Protein AF-A0A354ZBS7-F1 (afdb_monomer_lite)

Secondary structure (DSSP, 8-state):
-HHHHHHHHHHHHHSHHHHHHHHHHHHHHHHHHHHHHHHHHHHHHHHIIIIIIIII-S----PPPSSS-EETTEEEETTEEEPPPPPTTGGG-

pLDDT: mean 82.51, std 13.21, range [55.16, 98.38]

Structure (mmCIF, N/CA/C/O backbone):
data_AF-A0A354ZBS7-F1
#
_entry.id   AF-A0A354ZBS7-F1
#
loop_
_atom_site.group_PDB
_atom_site.id
_atom_site.type_symbol
_atom_site.label_atom_id
_atom_site.label_alt_id
_atom_site.label_comp_id
_atom_site.label_asym_id
_atom_site.label_entity_id
_atom_site.label_seq_id
_atom_site.pdbx_PDB_ins_code
_atom_site.Cartn_x
_atom_site.Cartn_y
_atom_site.Cartn_z
_atom_site.occupancy
_atom_site.B_iso_or_equiv
_atom_site.auth_seq_id
_atom_site.auth_comp_id
_atom_site.auth_asym_id
_atom_site.auth_atom_id
_atom_site.pdbx_PDB_model_num
ATOM 1 N N . MET A 1 1 ? -14.267 -18.433 30.355 1.00 69.44 1 MET A N 1
ATOM 2 C CA . MET A 1 1 ? -13.999 -17.651 29.124 1.00 69.44 1 MET A CA 1
ATOM 3 C C . MET A 1 1 ? -15.194 -16.862 28.575 1.00 69.44 1 MET A C 1
ATOM 5 O O . MET A 1 1 ? -15.046 -15.651 28.452 1.00 69.44 1 MET A O 1
ATOM 9 N N . PRO A 1 2 ? -16.374 -17.447 28.281 1.00 89.19 2 PRO A N 1
ATOM 10 C CA . PRO A 1 2 ? -17.445 -16.726 27.570 1.00 89.19 2 PRO A CA 1
ATOM 11 C C . PRO A 1 2 ? -17.996 -15.517 28.342 1.00 89.19 2 PRO A C 1
ATOM 13 O O . PRO A 1 2 ? -18.352 -14.508 27.744 1.00 89.19 2 PRO A O 1
ATOM 16 N N . VAL A 1 3 ? -18.000 -15.582 29.677 1.00 92.62 3 VAL A N 1
ATOM 17 C CA . VAL A 1 3 ? -18.447 -14.482 30.547 1.00 92.62 3 VAL A CA 1
ATOM 18 C C . VAL A 1 3 ? -17.549 -13.246 30.417 1.00 92.62 3 VAL A C 1
ATOM 20 O O . VAL A 1 3 ? -18.061 -12.134 30.344 1.00 92.62 3 VAL A O 1
ATOM 23 N N . ILE A 1 4 ? -16.228 -13.429 30.316 1.00 94.19 4 ILE A N 1
ATOM 24 C CA . ILE A 1 4 ? -15.257 -12.328 30.191 1.00 94.19 4 ILE A CA 1
ATOM 25 C C . ILE A 1 4 ? -15.421 -11.632 28.837 1.00 94.19 4 ILE A C 1
ATOM 27 O O . ILE A 1 4 ? -15.505 -10.408 28.779 1.00 94.19 4 ILE A O 1
ATOM 31 N N . LEU A 1 5 ? -15.562 -12.406 27.757 1.00 94.38 5 LEU A N 1
ATOM 32 C CA . LEU A 1 5 ? -15.808 -11.855 26.423 1.00 94.38 5 LEU A CA 1
ATOM 33 C C . LEU A 1 5 ? -17.123 -11.057 26.381 1.00 94.38 5 LEU A C 1
ATOM 35 O O . LEU A 1 5 ? -17.174 -9.954 25.839 1.00 94.38 5 LEU A O 1
ATOM 39 N N . ARG A 1 6 ? -18.179 -11.573 27.023 1.00 94.25 6 ARG A N 1
ATOM 40 C CA . ARG A 1 6 ? -19.479 -10.892 27.127 1.00 94.25 6 ARG A CA 1
ATOM 41 C C . ARG A 1 6 ? -19.380 -9.583 27.915 1.00 94.25 6 ARG A C 1
ATOM 43 O O . ARG A 1 6 ? -19.984 -8.590 27.515 1.00 94.25 6 ARG A O 1
ATOM 50 N N . MET A 1 7 ? -18.601 -9.571 28.998 1.00 94.00 7 MET A N 1
ATOM 51 C CA . MET A 1 7 ? -18.319 -8.368 29.790 1.00 94.00 7 MET A CA 1
ATOM 52 C C . MET A 1 7 ? -17.552 -7.322 28.969 1.00 94.00 7 MET A C 1
ATOM 54 O O . MET A 1 7 ? -17.931 -6.153 28.983 1.00 94.00 7 MET A O 1
ATOM 58 N N . ALA A 1 8 ? -16.533 -7.733 28.207 1.00 92.38 8 ALA A N 1
ATOM 59 C CA . ALA A 1 8 ? -15.742 -6.839 27.359 1.00 92.38 8 ALA A CA 1
ATOM 60 C C . ALA A 1 8 ? -16.581 -6.206 26.233 1.00 92.38 8 ALA A C 1
ATOM 62 O O . ALA A 1 8 ? -16.561 -4.990 26.052 1.00 92.38 8 ALA A O 1
ATOM 63 N N . ILE A 1 9 ? -17.393 -7.002 25.528 1.00 93.44 9 ILE A N 1
ATOM 64 C CA . ILE A 1 9 ? -18.295 -6.495 24.477 1.00 93.44 9 ILE A CA 1
ATOM 65 C C . ILE A 1 9 ? -19.333 -5.534 25.067 1.00 93.44 9 ILE A C 1
ATOM 67 O O . ILE A 1 9 ? -19.641 -4.504 24.463 1.00 93.44 9 ILE A O 1
ATOM 71 N N . ARG A 1 10 ? -19.865 -5.841 26.259 1.00 94.44 10 ARG A N 1
ATOM 72 C CA . ARG A 1 10 ? -20.774 -4.931 26.965 1.00 94.44 10 ARG A CA 1
ATOM 73 C C . ARG A 1 10 ? -20.081 -3.608 27.294 1.00 94.44 10 ARG A C 1
ATOM 75 O O . ARG A 1 10 ? -20.666 -2.565 27.046 1.00 94.44 10 ARG A O 1
ATOM 82 N N . ASN A 1 11 ? -18.836 -3.643 27.770 1.00 93.62 11 ASN A N 1
ATOM 83 C CA . ASN A 1 11 ? -18.063 -2.441 28.090 1.00 93.62 11 ASN A CA 1
ATOM 84 C C . ASN A 1 11 ? -17.854 -1.533 26.863 1.00 93.62 11 ASN A C 1
ATOM 86 O O . ASN A 1 11 ? -18.105 -0.331 26.938 1.00 93.62 11 ASN A O 1
ATOM 90 N N . ILE A 1 12 ? -17.504 -2.119 25.714 1.00 93.69 12 ILE A N 1
ATOM 91 C CA . ILE A 1 12 ? -17.355 -1.394 24.441 1.00 93.69 12 ILE A CA 1
ATOM 92 C C . ILE A 1 12 ? -18.685 -0.761 23.996 1.00 93.69 12 ILE A C 1
ATOM 94 O O . ILE A 1 12 ? -18.716 0.372 23.512 1.00 93.69 12 ILE A O 1
ATOM 98 N N . ARG A 1 13 ? -19.808 -1.474 24.169 1.00 92.69 13 ARG A N 1
ATOM 99 C CA . ARG A 1 13 ? -21.148 -0.961 23.828 1.00 92.69 13 ARG A CA 1
ATOM 100 C C . ARG A 1 13 ? -21.651 0.122 24.779 1.00 92.69 13 ARG A C 1
ATOM 102 O O . ARG A 1 13 ? -22.460 0.935 24.333 1.00 92.69 13 ARG A O 1
ATOM 109 N N . GLU A 1 14 ? -21.213 0.116 26.034 1.00 94.88 14 GLU A N 1
ATOM 110 C CA . GLU A 1 14 ? -21.581 1.109 27.049 1.00 94.88 14 GLU A CA 1
ATOM 111 C C . GLU A 1 14 ? -20.816 2.424 26.827 1.00 94.88 14 GLU A C 1
ATOM 113 O O . GLU A 1 14 ? -21.395 3.507 26.807 1.00 94.88 14 GLU A O 1
ATOM 118 N N . HIS A 1 15 ? -19.510 2.343 26.557 1.00 93.75 15 HIS A N 1
ATOM 119 C CA . HIS A 1 15 ? -18.644 3.508 26.356 1.00 93.75 15 HIS A CA 1
ATOM 120 C C . HIS A 1 15 ? -18.425 3.847 24.876 1.00 93.75 15 HIS A C 1
ATOM 122 O O . HIS A 1 15 ? -17.293 4.079 24.441 1.00 93.75 15 HIS A O 1
ATOM 128 N N . ARG A 1 16 ? -19.518 3.931 24.102 1.00 88.62 16 ARG A N 1
ATOM 129 C CA . ARG A 1 16 ? -19.465 4.028 22.630 1.00 88.62 16 ARG A CA 1
ATOM 130 C C . ARG A 1 16 ? -18.542 5.116 22.106 1.00 88.62 16 ARG A C 1
ATOM 132 O O . ARG A 1 16 ? -17.754 4.830 21.219 1.00 88.62 16 ARG A O 1
ATOM 139 N N . SER A 1 17 ? -18.591 6.331 22.650 1.00 92.31 17 SER A N 1
ATOM 140 C CA . SER A 1 17 ? -17.761 7.431 22.142 1.00 92.31 17 SER A CA 1
ATOM 141 C C . SER A 1 17 ? -16.265 7.163 22.331 1.00 92.31 17 SER A C 1
ATOM 143 O O . SER A 1 17 ? -15.488 7.330 21.397 1.00 92.31 17 SER A O 1
ATOM 145 N N . LYS A 1 18 ? -15.853 6.686 23.514 1.00 94.31 18 LYS A N 1
ATOM 146 C CA . LYS A 1 18 ? -14.439 6.396 23.811 1.00 94.31 18 LYS A CA 1
ATOM 147 C C . LYS A 1 18 ? -13.939 5.206 22.993 1.00 94.31 18 LYS A C 1
ATOM 149 O O . LYS A 1 18 ? -12.863 5.271 22.405 1.00 94.31 18 LYS A O 1
ATOM 154 N N . SER A 1 19 ? -14.737 4.142 22.917 1.00 95.06 19 SER A N 1
ATOM 155 C CA . SER A 1 19 ? -14.404 2.959 22.123 1.00 95.06 19 SER A CA 1
ATOM 156 C C . SER A 1 19 ? -14.374 3.250 20.623 1.00 95.06 19 SER A C 1
ATOM 158 O O . SER A 1 19 ? -13.526 2.699 19.927 1.00 95.06 19 SER A O 1
ATOM 160 N N . LEU A 1 20 ? -15.241 4.138 20.126 1.00 94.81 20 LEU A N 1
ATOM 161 C CA . LEU A 1 20 ? -15.252 4.553 18.725 1.00 94.81 20 LEU A CA 1
ATOM 162 C C . LEU A 1 20 ? -13.991 5.342 18.364 1.00 94.81 20 LEU A C 1
ATOM 164 O O . LEU A 1 20 ? -13.380 5.042 17.346 1.00 94.81 20 LEU A O 1
ATOM 168 N N . ILE A 1 21 ? -13.564 6.292 19.205 1.00 96.44 21 ILE A N 1
ATOM 169 C CA . ILE A 1 21 ? -12.326 7.058 18.979 1.00 96.44 21 ILE A CA 1
ATOM 170 C C . ILE A 1 21 ? -11.128 6.109 18.859 1.00 96.44 21 ILE A C 1
ATOM 172 O O . ILE A 1 21 ? -10.384 6.171 17.883 1.00 96.44 21 ILE A O 1
ATOM 176 N N . ILE A 1 22 ? -10.969 5.193 19.817 1.00 96.12 22 ILE A N 1
ATOM 177 C CA . ILE A 1 22 ? -9.856 4.232 19.813 1.00 96.12 22 ILE A CA 1
ATOM 178 C C . ILE A 1 22 ? -9.954 3.294 18.604 1.00 96.12 22 ILE A C 1
ATOM 180 O O . ILE A 1 22 ? -8.955 3.056 17.931 1.00 96.12 22 ILE A O 1
ATOM 184 N N . GLY A 1 23 ? -11.153 2.796 18.295 1.00 95.88 23 GLY A N 1
ATOM 185 C CA . GLY A 1 23 ? -11.386 1.935 17.137 1.00 95.88 23 GLY A CA 1
ATOM 186 C C . GLY A 1 23 ? -11.031 2.616 15.815 1.00 95.88 23 GLY A C 1
ATOM 187 O O . GLY A 1 23 ? -10.381 1.999 14.978 1.00 95.88 23 GLY A O 1
ATOM 188 N N . ILE A 1 24 ? -11.388 3.894 15.650 1.00 97.56 24 ILE A N 1
ATOM 189 C CA . ILE A 1 24 ? -11.042 4.687 14.463 1.00 97.56 24 ILE A CA 1
ATOM 190 C C . ILE A 1 24 ? -9.530 4.891 14.367 1.00 97.56 24 ILE A C 1
ATOM 192 O O . ILE A 1 24 ? -8.976 4.712 13.288 1.00 97.56 24 ILE A O 1
ATOM 196 N N . LEU A 1 25 ? -8.847 5.215 15.469 1.00 97.94 25 LEU A N 1
ATOM 197 C CA . LEU A 1 25 ? -7.389 5.382 15.468 1.00 97.94 25 LEU A CA 1
ATOM 198 C C . LEU A 1 25 ? -6.666 4.085 15.079 1.00 97.94 25 LEU A C 1
ATOM 200 O O . LEU A 1 25 ? -5.758 4.108 14.250 1.00 97.94 25 LEU A O 1
ATOM 204 N N . LEU A 1 26 ? -7.101 2.952 15.634 1.00 97.88 26 LEU A N 1
ATOM 205 C CA . LEU A 1 26 ? -6.556 1.638 15.288 1.00 97.88 26 LEU A CA 1
ATOM 206 C C . LEU A 1 26 ? -6.837 1.278 13.825 1.00 97.88 26 LEU A C 1
ATOM 208 O O . LEU A 1 26 ? -5.940 0.803 13.128 1.00 97.88 26 LEU A O 1
ATOM 212 N N . ALA A 1 27 ? -8.056 1.535 13.347 1.00 97.88 27 ALA A N 1
ATOM 213 C CA . ALA A 1 27 ? -8.436 1.287 11.962 1.00 97.88 27 ALA A CA 1
ATOM 214 C C . ALA A 1 27 ? -7.634 2.158 10.986 1.00 97.88 27 ALA A C 1
ATOM 216 O O . ALA A 1 27 ? -7.163 1.647 9.977 1.00 97.88 27 ALA A O 1
ATOM 217 N N . LEU A 1 28 ? -7.420 3.439 11.304 1.00 98.31 28 LEU A N 1
ATOM 218 C CA . LEU A 1 28 ? -6.565 4.341 10.528 1.00 98.31 28 LEU A CA 1
ATOM 219 C C . LEU A 1 28 ? -5.126 3.830 10.461 1.00 98.31 28 LEU A C 1
ATOM 221 O O . LEU A 1 28 ? -4.559 3.764 9.374 1.00 98.31 28 LEU A O 1
ATOM 225 N N . GLY A 1 29 ? -4.550 3.417 11.593 1.00 98.19 29 GLY A N 1
ATOM 226 C CA . GLY A 1 29 ? -3.203 2.843 11.620 1.00 98.19 29 GLY A CA 1
ATOM 227 C C . GLY A 1 29 ? -3.086 1.595 10.741 1.00 98.19 29 GLY A C 1
ATOM 228 O O . GLY A 1 29 ? -2.183 1.501 9.909 1.00 98.19 29 GLY A O 1
ATOM 229 N N . ALA A 1 30 ? -4.037 0.665 10.863 1.00 98.19 30 ALA A N 1
ATOM 230 C CA . ALA A 1 30 ? -4.083 -0.534 10.029 1.00 98.19 30 ALA A CA 1
ATOM 231 C C . ALA A 1 30 ? -4.285 -0.200 8.541 1.00 98.19 30 ALA A C 1
ATOM 233 O O . ALA A 1 30 ? -3.617 -0.775 7.684 1.00 98.19 30 ALA A O 1
ATOM 234 N N . MET A 1 31 ? -5.160 0.759 8.231 1.00 98.38 31 MET A N 1
ATOM 235 C CA . MET A 1 31 ? -5.416 1.216 6.866 1.00 98.38 31 MET A CA 1
ATOM 236 C 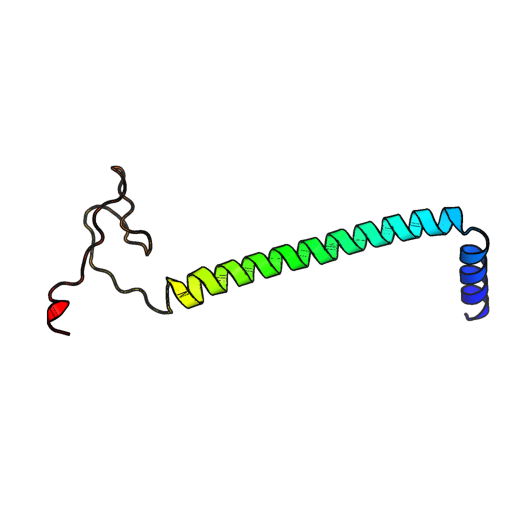C . MET A 1 31 ? -4.147 1.773 6.225 1.00 98.38 31 MET A C 1
ATOM 238 O O . MET A 1 31 ? -3.818 1.381 5.109 1.00 98.38 31 MET A O 1
ATOM 242 N N . ILE A 1 32 ? -3.411 2.637 6.929 1.00 98.25 32 ILE A N 1
ATOM 243 C CA . ILE A 1 32 ? -2.157 3.215 6.429 1.00 98.25 32 ILE A CA 1
ATOM 244 C C . ILE A 1 32 ? -1.135 2.112 6.136 1.00 98.25 32 ILE A C 1
ATOM 246 O O . ILE A 1 32 ? -0.513 2.129 5.077 1.00 98.25 32 ILE A O 1
ATOM 250 N N . LEU A 1 33 ? -0.989 1.129 7.030 1.00 98.19 33 LEU A N 1
ATOM 251 C CA . LEU A 1 33 ? -0.057 0.014 6.833 1.00 98.19 33 LEU A CA 1
ATOM 252 C C . LEU A 1 33 ? -0.412 -0.834 5.607 1.00 98.19 33 LEU A C 1
ATOM 254 O O . LEU A 1 33 ? 0.462 -1.146 4.795 1.00 98.19 33 LEU A O 1
ATOM 258 N N . VAL A 1 34 ? -1.689 -1.188 5.458 1.00 98.19 34 VAL A N 1
ATOM 259 C CA . VAL A 1 34 ? -2.165 -2.014 4.341 1.00 98.19 34 VAL A CA 1
ATOM 260 C C . VAL A 1 34 ? -2.043 -1.259 3.022 1.00 98.19 34 VAL A C 1
ATOM 262 O O . VAL A 1 34 ? -1.467 -1.785 2.072 1.00 98.19 34 VAL A O 1
ATOM 265 N N . VAL A 1 35 ? -2.533 -0.018 2.965 1.00 98.25 35 VAL A N 1
ATOM 266 C CA . VAL A 1 35 ? -2.486 0.807 1.751 1.00 98.25 35 VAL A CA 1
ATOM 267 C C . VAL A 1 35 ? -1.045 1.126 1.368 1.00 98.25 35 VAL A C 1
ATOM 269 O O . VAL A 1 35 ? -0.691 0.984 0.202 1.00 98.25 35 VAL A O 1
ATOM 272 N N . GLY A 1 36 ? -0.197 1.496 2.329 1.00 97.56 36 GLY A N 1
ATOM 273 C CA . GLY A 1 36 ? 1.214 1.782 2.075 1.00 97.56 36 GLY A CA 1
ATOM 274 C C . GLY A 1 36 ? 1.956 0.568 1.519 1.00 97.56 36 GLY A C 1
ATOM 275 O O . GLY A 1 36 ? 2.661 0.678 0.519 1.00 97.56 36 GLY A O 1
ATOM 276 N N . THR A 1 37 ? 1.734 -0.610 2.106 1.00 97.50 37 THR A N 1
ATOM 277 C CA . THR A 1 37 ? 2.337 -1.860 1.616 1.00 97.50 37 THR A CA 1
ATOM 278 C C . THR A 1 37 ? 1.837 -2.205 0.216 1.00 97.50 37 THR A C 1
ATOM 280 O O . THR A 1 37 ? 2.633 -2.501 -0.673 1.00 97.50 37 THR A O 1
ATOM 283 N N . ALA A 1 38 ? 0.524 -2.126 -0.008 1.00 97.56 38 ALA A N 1
ATOM 284 C CA . ALA A 1 38 ? -0.068 -2.394 -1.313 1.00 97.56 38 ALA A CA 1
ATOM 285 C C . ALA A 1 38 ? 0.460 -1.431 -2.385 1.00 97.56 38 ALA A C 1
ATOM 287 O O . ALA A 1 38 ? 0.752 -1.859 -3.497 1.00 97.56 38 ALA A O 1
ATOM 288 N N . PHE A 1 39 ? 0.636 -0.154 -2.042 1.00 97.88 39 PHE A N 1
ATOM 289 C CA . PHE A 1 39 ? 1.179 0.858 -2.942 1.00 97.88 39 PHE A CA 1
ATOM 290 C C . PHE A 1 39 ? 2.632 0.567 -3.336 1.00 97.88 39 PHE A C 1
ATOM 292 O O . PHE A 1 39 ? 2.971 0.647 -4.518 1.00 97.88 39 PHE A O 1
ATOM 299 N N . ILE A 1 40 ? 3.483 0.190 -2.372 1.00 96.69 40 ILE A N 1
ATOM 300 C CA . ILE A 1 40 ? 4.878 -0.192 -2.645 1.00 96.69 40 ILE A CA 1
ATOM 301 C C . ILE A 1 40 ? 4.921 -1.415 -3.564 1.00 96.69 40 ILE A C 1
ATOM 303 O O . ILE A 1 40 ? 5.614 -1.386 -4.579 1.00 96.69 40 ILE A O 1
ATOM 307 N N . ASN A 1 41 ? 4.141 -2.452 -3.255 1.00 96.69 41 ASN A N 1
ATOM 308 C CA . ASN A 1 41 ? 4.094 -3.674 -4.058 1.00 96.69 41 ASN A CA 1
ATOM 309 C C . ASN A 1 41 ? 3.590 -3.397 -5.481 1.00 96.69 41 ASN A C 1
ATOM 311 O O . ASN A 1 41 ? 4.197 -3.846 -6.448 1.00 96.69 41 ASN A O 1
ATOM 315 N N . ALA A 1 42 ? 2.520 -2.610 -5.620 1.00 94.69 42 ALA A N 1
ATOM 316 C CA . ALA A 1 42 ? 1.984 -2.227 -6.923 1.00 94.69 42 ALA A CA 1
ATOM 317 C C . ALA A 1 42 ? 2.986 -1.395 -7.734 1.00 94.69 42 ALA A C 1
ATOM 319 O O . ALA A 1 42 ? 3.094 -1.576 -8.942 1.00 94.69 42 ALA A O 1
ATOM 320 N N . SER A 1 43 ? 3.750 -0.516 -7.082 1.00 94.31 43 SER A N 1
ATOM 321 C CA . SER A 1 43 ? 4.795 0.265 -7.750 1.00 94.31 43 SER A CA 1
ATOM 322 C C . SER A 1 43 ? 5.949 -0.619 -8.222 1.00 94.31 43 SER A C 1
ATOM 324 O O . SER A 1 43 ? 6.417 -0.455 -9.344 1.00 94.31 43 SER A O 1
ATOM 326 N N . GLN A 1 44 ? 6.393 -1.574 -7.402 1.00 92.00 44 GLN A N 1
ATOM 327 C CA . GLN A 1 44 ? 7.438 -2.527 -7.787 1.00 92.00 44 GLN A CA 1
ATOM 328 C C . GLN A 1 44 ? 7.003 -3.391 -8.974 1.00 92.00 44 GLN A C 1
ATOM 330 O O . GLN A 1 44 ? 7.753 -3.515 -9.941 1.00 92.00 44 GLN A O 1
ATOM 335 N N . GLU A 1 45 ? 5.782 -3.924 -8.938 1.00 91.31 45 GLU A N 1
ATOM 336 C CA . GLU A 1 45 ? 5.239 -4.725 -10.038 1.00 91.31 45 GLU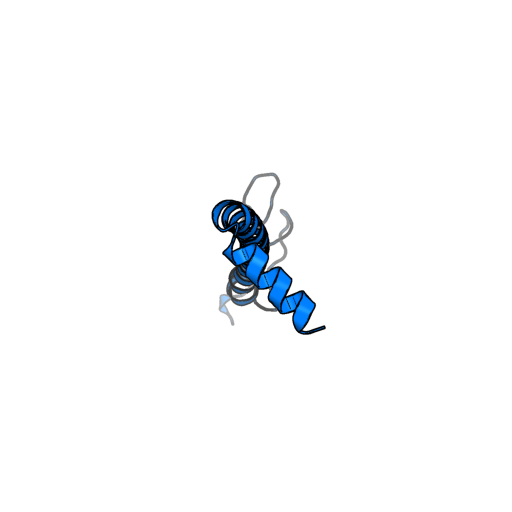 A CA 1
ATOM 337 C C . GLU A 1 45 ? 4.983 -3.878 -11.292 1.00 91.31 45 GLU A C 1
ATOM 339 O O . GLU A 1 45 ? 5.248 -4.309 -12.412 1.00 91.31 45 GLU A O 1
ATOM 344 N N . GLY A 1 46 ? 4.536 -2.632 -11.125 1.00 87.50 46 GLY A N 1
ATOM 345 C CA . GLY A 1 46 ? 4.372 -1.681 -12.223 1.00 87.50 46 GLY A CA 1
ATOM 346 C C . GLY A 1 46 ? 5.700 -1.352 -12.905 1.00 87.50 46 GLY A C 1
ATOM 347 O O . GLY A 1 46 ? 5.785 -1.367 -14.132 1.00 87.50 46 GLY A O 1
ATOM 348 N N . ILE A 1 47 ? 6.759 -1.115 -12.124 1.00 85.50 47 ILE A N 1
ATOM 349 C CA . ILE A 1 47 ? 8.112 -0.902 -12.653 1.00 85.50 47 ILE A CA 1
ATOM 350 C C . ILE A 1 47 ? 8.594 -2.166 -13.365 1.00 85.50 47 ILE A C 1
ATOM 352 O O . ILE A 1 47 ? 9.063 -2.083 -14.496 1.00 85.50 47 ILE A O 1
ATOM 356 N N . ARG A 1 48 ? 8.453 -3.341 -12.745 1.00 80.81 48 ARG A N 1
ATOM 357 C CA . ARG A 1 48 ? 8.864 -4.613 -13.347 1.00 80.81 48 ARG A CA 1
ATOM 358 C C . ARG A 1 48 ? 8.146 -4.865 -14.677 1.00 80.81 48 ARG A C 1
ATOM 360 O O . ARG A 1 48 ? 8.818 -5.057 -15.684 1.00 80.81 48 ARG A O 1
ATOM 367 N N . SER A 1 49 ? 6.819 -4.809 -14.702 1.00 81.7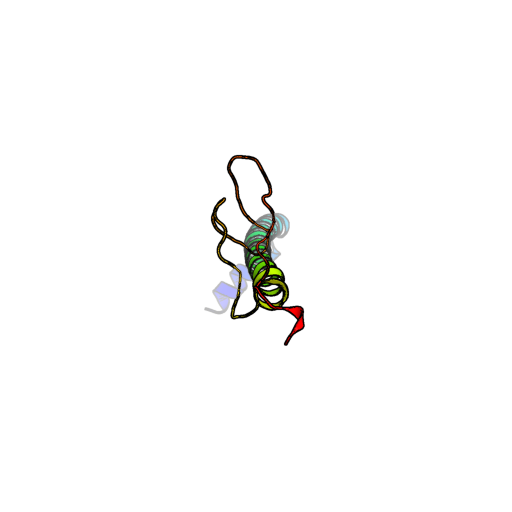5 49 SER A N 1
ATOM 368 C CA . SER A 1 49 ? 6.030 -5.044 -15.921 1.00 81.75 49 SER A CA 1
ATOM 369 C C . SER A 1 49 ? 6.317 -4.014 -17.017 1.00 81.75 49 SER A C 1
ATOM 371 O O . SER A 1 49 ? 6.411 -4.365 -18.188 1.00 81.75 49 SER A O 1
ATOM 373 N N . THR A 1 50 ? 6.537 -2.748 -16.657 1.00 77.81 50 THR A N 1
ATOM 374 C CA . THR A 1 50 ? 6.824 -1.698 -17.647 1.00 77.81 50 THR A CA 1
ATOM 375 C C . THR A 1 50 ? 8.245 -1.797 -18.200 1.00 77.81 50 THR A C 1
ATOM 377 O O . THR A 1 50 ? 8.449 -1.654 -19.402 1.00 77.81 50 THR A O 1
ATOM 380 N N . PHE A 1 51 ? 9.245 -2.027 -17.349 1.00 70.38 51 PHE A N 1
ATOM 381 C CA . PHE A 1 51 ? 10.650 -1.955 -17.757 1.00 70.38 51 PHE A CA 1
ATOM 382 C C . PHE A 1 51 ? 11.248 -3.314 -18.121 1.00 70.38 51 PHE A C 1
ATOM 384 O O . PHE A 1 51 ? 12.009 -3.399 -19.082 1.00 70.38 51 PHE A O 1
ATOM 391 N N . SER A 1 52 ? 10.913 -4.377 -17.391 1.00 66.69 52 SER A N 1
ATOM 392 C CA . SER A 1 52 ? 11.444 -5.720 -17.647 1.00 66.69 52 SER A CA 1
ATOM 393 C C . SER A 1 52 ? 10.659 -6.405 -18.760 1.00 66.69 52 SER A C 1
ATOM 395 O O . SER A 1 52 ? 11.243 -6.784 -19.771 1.00 66.69 52 SER A O 1
ATOM 397 N N . ASP A 1 53 ? 9.337 -6.510 -18.598 1.00 63.47 53 ASP A N 1
ATOM 398 C CA . ASP A 1 53 ? 8.520 -7.357 -19.476 1.00 63.47 53 ASP A CA 1
ATOM 399 C C . ASP A 1 53 ? 8.245 -6.700 -20.841 1.00 63.47 53 ASP A C 1
ATOM 401 O O . ASP A 1 53 ? 8.016 -7.399 -21.825 1.00 63.47 53 ASP A O 1
ATOM 405 N N . VAL A 1 54 ? 8.295 -5.363 -20.922 1.00 62.38 54 VAL A N 1
ATOM 406 C CA . VAL A 1 54 ? 8.023 -4.616 -22.164 1.00 62.38 54 VAL A CA 1
ATOM 407 C C . VAL A 1 54 ? 9.272 -3.958 -22.755 1.00 62.38 54 VAL A C 1
ATOM 409 O O . VAL A 1 54 ? 9.447 -3.994 -23.970 1.00 62.38 54 VAL A O 1
ATOM 412 N N . TYR A 1 55 ? 10.134 -3.340 -21.937 1.00 55.31 55 TYR A N 1
ATOM 413 C CA . TYR A 1 55 ? 11.193 -2.458 -22.457 1.00 55.31 55 TYR A CA 1
ATOM 414 C C . TYR A 1 55 ? 12.555 -3.131 -22.660 1.00 55.31 55 TYR A C 1
ATOM 416 O O . TYR A 1 55 ? 13.299 -2.742 -23.555 1.00 55.31 55 TYR A O 1
ATOM 424 N N . THR A 1 56 ? 12.904 -4.116 -21.832 1.00 59.59 56 THR A N 1
ATOM 425 C CA . THR A 1 56 ? 14.242 -4.734 -21.850 1.00 59.59 56 THR A CA 1
ATOM 426 C C . THR A 1 56 ? 14.250 -6.078 -22.574 1.00 59.59 56 THR A C 1
ATOM 428 O O . THR A 1 56 ? 15.255 -6.426 -23.193 1.00 59.59 56 THR A O 1
ATOM 431 N N . GLY A 1 57 ? 13.144 -6.832 -22.515 1.00 62.16 57 GLY A N 1
ATOM 432 C CA . GLY A 1 57 ? 13.164 -8.258 -22.848 1.00 62.16 57 GLY A CA 1
ATOM 433 C C . GLY A 1 57 ? 14.165 -9.025 -21.968 1.00 62.16 57 GLY A C 1
ATOM 434 O O . GLY A 1 57 ? 14.830 -8.451 -21.107 1.00 62.16 57 GLY A O 1
ATOM 435 N N . ASP A 1 58 ? 14.311 -10.334 -22.175 1.00 66.19 58 ASP A N 1
ATOM 436 C CA . ASP A 1 58 ? 15.293 -11.123 -21.410 1.00 66.19 58 ASP A CA 1
ATOM 437 C C . ASP A 1 58 ? 16.745 -10.879 -21.869 1.00 66.19 58 ASP A C 1
ATOM 439 O O . ASP A 1 58 ? 17.693 -11.147 -21.129 1.00 66.19 58 ASP A O 1
ATOM 443 N N . ILE A 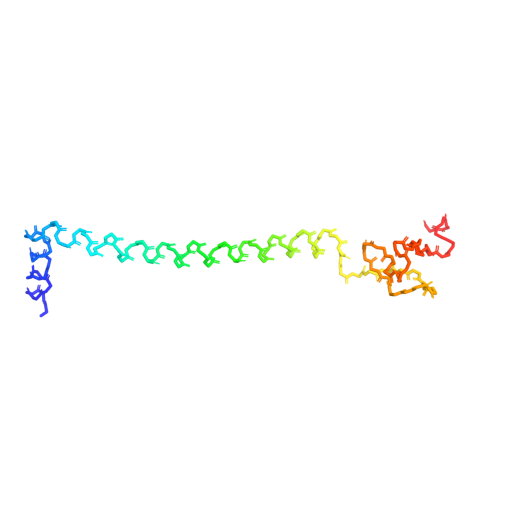1 59 ? 16.936 -10.387 -23.101 1.00 71.38 59 ILE A N 1
ATOM 444 C CA . ILE A 1 59 ? 18.251 -10.207 -23.729 1.00 71.38 59 ILE A CA 1
ATOM 445 C C . ILE A 1 59 ? 18.296 -8.873 -24.480 1.00 71.38 59 ILE A C 1
ATOM 447 O O . ILE A 1 59 ? 17.562 -8.663 -25.443 1.00 71.38 59 ILE A O 1
ATOM 451 N N . PHE A 1 60 ? 19.236 -8.009 -24.088 1.00 74.31 60 PHE A N 1
ATOM 452 C CA . PHE A 1 60 ? 19.561 -6.765 -24.784 1.00 74.31 60 PHE A CA 1
ATOM 453 C C . PHE A 1 60 ? 20.851 -6.933 -25.598 1.00 74.31 60 PHE A C 1
ATOM 455 O O . PHE A 1 60 ? 21.920 -7.172 -25.033 1.00 74.31 60 PHE A O 1
ATOM 462 N N . ILE A 1 61 ? 20.759 -6.797 -26.924 1.00 75.38 61 ILE A N 1
ATOM 463 C CA . ILE A 1 61 ? 21.906 -6.850 -27.842 1.00 75.38 61 ILE A CA 1
ATOM 464 C C . ILE A 1 61 ? 22.156 -5.441 -28.379 1.00 75.38 61 ILE A C 1
ATOM 466 O O . ILE A 1 61 ? 21.265 -4.828 -28.962 1.00 75.38 61 ILE A O 1
ATOM 470 N N . SER A 1 62 ? 23.374 -4.934 -28.200 1.00 75.62 62 SER A N 1
ATOM 471 C CA . SER A 1 62 ? 23.790 -3.623 -28.707 1.00 75.62 62 SER A CA 1
ATOM 472 C C . SER A 1 62 ? 25.197 -3.667 -29.298 1.00 75.62 62 SER A C 1
ATOM 474 O O . SER A 1 62 ? 25.977 -4.578 -29.011 1.00 75.62 62 SER A O 1
ATOM 476 N N . GLY A 1 63 ? 25.510 -2.691 -30.155 1.00 74.56 63 GLY A N 1
ATOM 477 C CA . GLY A 1 63 ? 26.868 -2.485 -30.652 1.00 74.56 63 GLY A CA 1
ATOM 478 C C . GLY A 1 63 ? 27.799 -1.923 -29.572 1.00 74.56 63 GLY A C 1
ATOM 479 O O . GLY A 1 63 ? 27.357 -1.378 -28.563 1.00 74.56 63 GLY A O 1
ATOM 480 N N . ILE A 1 64 ? 29.110 -2.030 -29.789 1.00 75.62 64 ILE A N 1
ATOM 481 C CA . ILE A 1 64 ? 30.112 -1.456 -28.881 1.00 75.62 64 ILE A CA 1
ATOM 482 C C . ILE A 1 64 ? 30.167 0.062 -29.111 1.00 75.62 64 ILE A C 1
ATOM 484 O O . ILE A 1 64 ? 30.371 0.499 -30.241 1.00 75.62 64 ILE A O 1
ATOM 488 N N . SER A 1 65 ? 30.011 0.864 -28.051 1.00 74.31 65 SER A N 1
ATOM 489 C CA . SER A 1 65 ? 30.224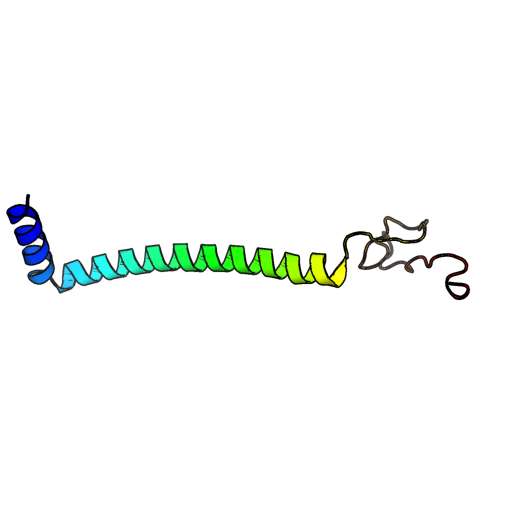 2.318 -28.098 1.00 74.31 65 SER A CA 1
ATOM 490 C C . SER A 1 65 ? 31.597 2.691 -27.541 1.00 74.31 65 SER A C 1
ATOM 492 O O . SER A 1 65 ? 32.024 2.164 -26.514 1.00 74.31 65 SER A O 1
ATOM 494 N N . SER A 1 66 ? 32.278 3.627 -28.202 1.00 73.38 66 SER A N 1
ATOM 495 C CA . SER A 1 66 ? 33.537 4.220 -27.735 1.00 73.38 66 SER A CA 1
ATOM 496 C C . SER A 1 66 ? 33.339 5.373 -26.746 1.00 73.38 66 SER A C 1
ATOM 498 O O . SER A 1 66 ? 34.302 5.795 -26.112 1.00 73.38 66 SER A O 1
ATOM 500 N N . GLU A 1 67 ? 32.118 5.900 -26.624 1.00 72.81 67 GLU A N 1
ATOM 501 C CA . GLU A 1 67 ? 31.825 7.122 -25.857 1.00 72.81 67 GLU A CA 1
ATOM 502 C C . GLU A 1 67 ? 31.263 6.847 -24.453 1.00 72.81 67 GLU A C 1
ATOM 504 O O . GLU A 1 67 ? 31.185 7.758 -23.630 1.00 72.81 67 GLU A O 1
ATOM 509 N N . GLY A 1 68 ? 30.899 5.596 -24.150 1.00 72.38 68 GLY A N 1
ATOM 510 C CA . GLY A 1 68 ? 30.396 5.213 -22.833 1.00 72.38 68 GLY A CA 1
ATOM 511 C C . GLY A 1 68 ? 29.615 3.895 -22.819 1.00 72.38 68 GLY A C 1
ATOM 512 O O . GLY A 1 68 ? 29.422 3.268 -23.863 1.00 72.38 68 GLY A O 1
ATOM 513 N N . PRO A 1 69 ? 29.159 3.455 -21.633 1.00 72.38 69 PRO A N 1
ATOM 514 C CA . PRO A 1 69 ? 28.318 2.271 -21.498 1.00 72.38 69 PRO A CA 1
ATOM 515 C C . PRO A 1 69 ? 26.967 2.464 -22.208 1.00 72.38 69 PRO A C 1
ATOM 517 O O . PRO A 1 69 ? 26.317 3.503 -22.074 1.00 72.38 69 PRO A O 1
ATOM 520 N N . VAL A 1 70 ? 26.549 1.443 -22.960 1.00 73.56 70 VAL A N 1
ATOM 521 C CA . VAL A 1 70 ? 25.293 1.434 -23.723 1.00 73.56 70 VAL A CA 1
ATOM 522 C C . VAL A 1 70 ? 24.154 0.933 -22.838 1.00 73.56 70 VAL A C 1
ATOM 524 O O . VAL A 1 70 ? 24.280 -0.100 -22.180 1.00 73.56 70 VAL A O 1
ATOM 527 N N . SER A 1 71 ? 23.034 1.651 -22.842 1.00 74.81 71 SER A N 1
ATOM 528 C CA . SER A 1 71 ? 21.798 1.267 -22.159 1.00 74.81 71 SER A CA 1
ATOM 529 C C . SER A 1 71 ? 20.602 1.333 -23.114 1.00 74.81 71 SER A C 1
ATOM 531 O O . SER A 1 71 ? 20.704 1.877 -24.215 1.00 74.81 71 SER A O 1
ATOM 533 N N . LEU A 1 72 ? 19.438 0.854 -22.666 1.00 68.81 72 LEU A N 1
ATOM 534 C CA . LEU A 1 72 ? 18.165 1.001 -23.391 1.00 68.81 72 LEU A CA 1
ATOM 535 C C . LEU A 1 72 ? 17.771 2.462 -23.639 1.00 68.81 72 LEU A C 1
ATOM 537 O O . LEU A 1 72 ? 16.995 2.747 -24.543 1.00 68.81 72 LEU A O 1
ATOM 541 N N . PHE A 1 73 ? 18.310 3.389 -22.849 1.00 75.75 73 PHE A N 1
ATOM 542 C CA . PHE A 1 73 ? 18.036 4.820 -22.961 1.00 75.75 73 PHE A CA 1
ATOM 543 C C . PHE A 1 73 ? 19.115 5.562 -23.765 1.00 75.75 73 PHE A C 1
ATOM 545 O O . PHE A 1 73 ? 19.147 6.790 -23.767 1.00 75.75 73 PHE A O 1
ATOM 552 N N . GLY A 1 74 ? 19.994 4.823 -24.450 1.00 75.81 74 GLY A N 1
ATOM 553 C CA . GLY A 1 74 ? 21.103 5.358 -25.235 1.00 75.81 74 GLY A CA 1
ATOM 554 C C . GLY A 1 74 ? 22.453 5.245 -24.530 1.00 75.81 74 GLY A C 1
ATOM 555 O O . GLY A 1 74 ? 22.622 4.487 -23.567 1.00 75.81 74 GLY A O 1
ATOM 556 N N . VAL A 1 75 ? 23.435 5.980 -25.052 1.00 79.06 75 VAL A N 1
ATOM 557 C CA . VAL A 1 75 ? 24.812 5.992 -24.545 1.00 79.06 75 VAL A CA 1
ATOM 558 C C . VAL A 1 75 ? 24.980 7.141 -23.561 1.00 79.06 75 VAL A C 1
ATOM 560 O O . VAL A 1 75 ? 24.811 8.311 -23.916 1.00 79.06 75 VAL A O 1
ATOM 563 N N . THR A 1 76 ? 25.354 6.803 -22.330 1.00 69.56 76 THR A N 1
ATOM 564 C CA . THR A 1 76 ? 25.676 7.801 -21.308 1.00 69.56 76 THR A CA 1
ATOM 565 C C . THR A 1 76 ? 27.099 8.301 -21.537 1.00 69.56 76 THR A C 1
ATOM 567 O O . THR A 1 76 ? 28.057 7.604 -21.203 1.00 69.56 76 THR A O 1
ATOM 570 N N . SER A 1 77 ? 27.234 9.505 -22.098 1.00 68.00 77 SER A N 1
ATOM 571 C CA . SER A 1 77 ? 28.519 10.180 -22.296 1.00 68.00 77 SER A CA 1
ATOM 572 C C . SER A 1 77 ? 28.640 11.403 -21.373 1.00 68.00 77 SER A C 1
ATOM 574 O O . SER A 1 77 ? 27.636 12.069 -21.099 1.00 68.00 77 SER A O 1
ATOM 576 N N . PRO A 1 78 ? 29.856 11.765 -20.914 1.00 68.31 78 PRO A N 1
ATOM 577 C CA . PRO A 1 78 ? 30.099 13.017 -20.194 1.00 68.31 78 PRO A CA 1
ATOM 578 C C . PRO A 1 78 ? 29.625 14.278 -20.940 1.00 68.31 78 PRO A C 1
ATOM 580 O O . PRO A 1 78 ? 29.400 15.306 -20.305 1.00 68.31 78 PRO A O 1
ATOM 583 N N . SER A 1 79 ? 29.474 14.216 -22.270 1.00 69.62 79 SER A N 1
ATOM 584 C CA . SER A 1 79 ? 29.011 15.320 -23.124 1.00 69.62 79 SER A CA 1
ATOM 585 C C . SER A 1 79 ? 27.500 15.320 -23.417 1.00 69.62 79 SER A C 1
ATOM 587 O O . SER A 1 79 ? 27.025 16.229 -24.099 1.00 69.62 79 SER A O 1
ATOM 589 N N . GLY A 1 80 ? 26.732 14.351 -22.901 1.00 68.19 80 GLY A N 1
ATOM 590 C CA . GLY A 1 80 ? 25.282 14.239 -23.110 1.00 68.19 80 GLY A CA 1
ATOM 591 C C . GLY A 1 80 ? 24.850 12.880 -23.671 1.00 68.19 80 GLY A C 1
ATOM 592 O O . GLY A 1 80 ? 25.515 11.868 -23.458 1.00 68.19 80 GLY A O 1
ATOM 593 N N . MET A 1 81 ? 23.710 12.847 -24.374 1.00 62.91 81 MET A N 1
ATOM 594 C CA . MET A 1 81 ? 23.248 11.643 -25.078 1.00 62.91 81 MET A CA 1
ATOM 595 C C . MET A 1 81 ? 24.076 11.445 -26.349 1.00 62.91 81 MET A C 1
ATOM 597 O O . MET A 1 81 ? 23.917 12.179 -27.324 1.00 62.91 81 MET A O 1
ATOM 601 N N . ALA A 1 82 ? 24.965 10.458 -26.315 1.00 69.75 82 ALA A N 1
ATOM 602 C CA . ALA A 1 82 ? 25.743 10.028 -27.467 1.00 69.75 82 ALA A CA 1
ATOM 603 C C . ALA A 1 82 ? 24.917 9.097 -28.375 1.00 69.75 82 ALA A C 1
ATOM 605 O O . ALA A 1 82 ? 23.930 8.496 -27.939 1.00 69.75 82 ALA A O 1
ATOM 606 N N . GLN A 1 83 ? 25.298 8.993 -29.652 1.00 72.81 83 GLN A N 1
ATOM 607 C CA . GLN A 1 83 ? 24.549 8.206 -30.634 1.00 72.81 83 GLN A CA 1
ATOM 608 C C . GLN A 1 83 ? 24.553 6.719 -30.250 1.00 72.81 83 GLN A C 1
ATOM 610 O O . GLN A 1 83 ? 25.609 6.128 -30.023 1.00 72.81 83 GLN A O 1
ATOM 615 N N . THR A 1 84 ? 23.369 6.104 -30.185 1.00 75.50 84 THR A N 1
ATOM 616 C CA . THR A 1 84 ? 23.243 4.677 -29.870 1.00 75.50 84 THR A CA 1
ATOM 617 C C . THR A 1 84 ? 23.855 3.837 -30.994 1.00 75.50 84 THR A C 1
ATOM 619 O O . THR A 1 84 ? 23.446 3.993 -32.147 1.00 75.50 84 THR A O 1
ATOM 622 N N . PRO A 1 85 ? 24.826 2.955 -30.694 1.00 73.19 85 PRO A N 1
ATOM 623 C CA . PRO A 1 85 ? 25.494 2.159 -31.711 1.00 73.19 85 PRO A CA 1
ATOM 624 C C . PRO A 1 85 ? 24.525 1.137 -32.308 1.00 73.19 85 PRO A C 1
ATOM 626 O O . PRO A 1 85 ? 23.901 0.349 -31.594 1.00 73.19 85 PRO A O 1
ATOM 629 N N . ILE A 1 86 ? 24.427 1.145 -33.633 1.00 74.00 86 ILE A N 1
ATOM 630 C CA . ILE A 1 86 ? 23.670 0.158 -34.403 1.00 74.00 86 ILE A CA 1
ATOM 631 C C . ILE A 1 86 ? 24.517 -1.092 -34.654 1.00 74.00 86 ILE A C 1
ATOM 633 O O . ILE A 1 86 ? 25.746 -1.025 -34.726 1.00 74.00 86 ILE A O 1
ATOM 637 N N . ILE A 1 87 ? 23.859 -2.243 -34.793 1.00 74.25 87 ILE A N 1
ATOM 638 C CA . ILE A 1 87 ? 24.528 -3.488 -35.177 1.00 74.25 87 ILE A CA 1
ATOM 639 C C . ILE A 1 87 ? 24.972 -3.361 -36.649 1.00 74.25 87 ILE A C 1
ATOM 641 O O . ILE A 1 87 ? 24.147 -2.999 -37.494 1.00 74.25 87 ILE A O 1
ATOM 645 N N . PRO A 1 88 ? 26.248 -3.636 -36.982 1.00 70.25 88 PRO A N 1
ATOM 646 C CA . PRO A 1 88 ? 26.713 -3.648 -38.369 1.00 70.25 88 PRO A CA 1
ATOM 647 C C . PRO A 1 88 ? 25.909 -4.643 -39.223 1.00 70.25 88 PRO A C 1
ATOM 649 O O . PRO A 1 88 ? 25.583 -5.726 -38.747 1.00 70.25 88 PRO A O 1
ATOM 652 N N . ASP A 1 89 ? 25.603 -4.289 -40.476 1.00 69.69 89 ASP A N 1
ATOM 653 C CA . ASP A 1 89 ? 24.826 -5.116 -41.423 1.00 69.69 89 ASP A CA 1
ATOM 654 C C . ASP A 1 89 ? 23.374 -5.459 -40.994 1.00 69.69 89 ASP A C 1
ATOM 656 O O . ASP A 1 89 ? 22.811 -6.441 -41.477 1.00 69.69 89 ASP A O 1
ATOM 660 N N . TYR A 1 90 ? 22.719 -4.643 -40.152 1.00 64.75 90 TYR A N 1
ATOM 6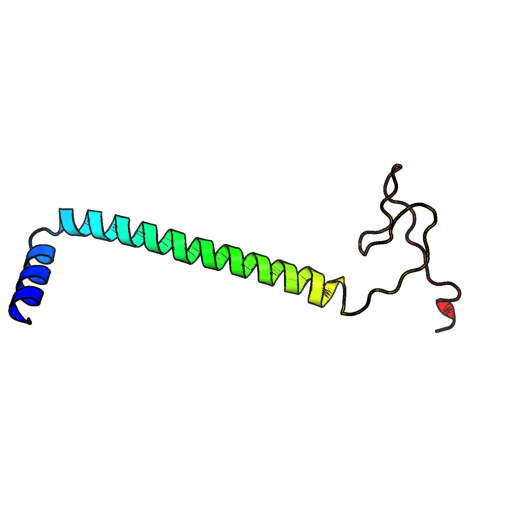61 C CA . TYR A 1 90 ? 21.331 -4.893 -39.708 1.00 64.75 90 TYR A CA 1
ATOM 662 C C . TYR A 1 90 ? 20.318 -5.101 -40.856 1.00 64.75 90 TYR A C 1
ATOM 664 O O . TYR A 1 90 ? 19.407 -5.905 -40.717 1.00 64.75 90 TYR A O 1
ATOM 672 N N . GLU A 1 91 ? 20.489 -4.448 -42.013 1.00 65.00 91 GLU A N 1
ATOM 673 C CA . GLU A 1 91 ? 19.574 -4.590 -43.165 1.00 65.00 91 GLU A CA 1
ATOM 674 C C . GLU A 1 91 ? 19.622 -5.961 -43.869 1.00 65.00 91 GLU A C 1
ATOM 676 O O . GLU A 1 91 ? 18.791 -6.228 -44.736 1.00 65.00 91 GLU A O 1
ATOM 681 N N . LYS A 1 92 ? 20.590 -6.830 -43.551 1.00 59.44 92 LYS A N 1
ATOM 682 C CA . LYS A 1 92 ? 20.731 -8.153 -44.190 1.00 59.44 92 LYS A CA 1
ATOM 683 C C . LYS A 1 92 ? 20.033 -9.293 -43.440 1.00 59.44 92 LYS A C 1
ATOM 685 O O . LYS A 1 92 ? 20.164 -10.439 -43.875 1.00 59.44 92 LYS A O 1
ATOM 690 N N . VAL A 1 93 ? 19.340 -9.003 -42.338 1.00 55.16 93 VAL A N 1
ATOM 691 C CA . VAL A 1 93 ? 18.673 -9.996 -41.478 1.00 55.16 93 VAL A CA 1
ATOM 692 C C . VAL A 1 93 ? 17.160 -9.850 -41.554 1.00 55.16 93 VAL A C 1
ATOM 694 O O . VAL A 1 93 ? 16.678 -8.704 -41.447 1.00 55.16 93 VAL A O 1
#

Foldseek 3Di:
DVVVVVVVVVVCVVPVVVNVVVVVVVVVVVCCVVVVVVVVVCVVVVCCCPPDVPQCDPDDDFDDDPQADADSVAGDHPVDHDHGGDDPPPVVD

Sequence (93 aa):
MPVILRMAIRNIREHRSKSLIIGILLALGAMILVVGTAFINASQEGIRSTFSDVYTGDIFISGISSEGPVSLFGVTSPSGMAQTPIIPDYEKV

Radius of gyration: 29.04 Å; chains: 1; bounding box: 55×33×75 Å